Protein AF-A0A177ZLU1-F1 (afdb_monomer_lite)

Radius of gyration: 20.95 Å; chains: 1; bounding box: 44×33×70 Å

Structure (mmCIF, N/CA/C/O backbone):
data_AF-A0A177ZLU1-F1
#
_entry.id   AF-A0A177ZLU1-F1
#
loop_
_atom_site.group_PDB
_atom_site.id
_atom_site.type_symbol
_atom_site.label_atom_id
_atom_site.label_alt_id
_atom_site.label_comp_id
_atom_site.label_asym_id
_atom_site.label_entity_id
_atom_site.label_seq_id
_atom_site.pdbx_PDB_ins_code
_atom_site.Cartn_x
_atom_site.Cartn_y
_atom_site.Cartn_z
_atom_site.occupancy
_atom_site.B_iso_or_equiv
_atom_site.auth_seq_id
_atom_site.auth_comp_id
_atom_site.auth_asym_id
_atom_site.auth_atom_id
_atom_site.pdbx_PDB_model_num
ATOM 1 N N . MET A 1 1 ? -25.904 -7.904 34.989 1.00 59.97 1 MET A N 1
ATOM 2 C CA . MET A 1 1 ? -24.438 -7.726 35.158 1.00 59.97 1 MET A CA 1
ATOM 3 C C . MET A 1 1 ? -23.619 -8.412 34.047 1.00 59.97 1 MET A C 1
ATOM 5 O O . MET A 1 1 ? -22.733 -7.772 33.493 1.00 59.97 1 MET A O 1
ATOM 9 N N . LEU A 1 2 ? -23.971 -9.639 33.632 1.00 66.50 2 LEU A N 1
ATOM 10 C CA . LEU A 1 2 ? -23.326 -10.417 32.548 1.00 66.50 2 LEU A CA 1
ATOM 11 C C . LEU A 1 2 ? -23.219 -9.720 31.174 1.00 66.50 2 LEU A C 1
ATOM 13 O O . LEU A 1 2 ? -22.222 -9.856 30.473 1.00 66.50 2 LEU A O 1
ATOM 17 N N . TRP A 1 3 ? -24.212 -8.923 30.781 1.00 51.94 3 TRP A N 1
ATOM 18 C CA . TRP A 1 3 ? -24.194 -8.252 29.473 1.00 51.94 3 TRP A CA 1
ATOM 19 C C . TRP A 1 3 ? -23.093 -7.184 29.347 1.00 51.94 3 TRP A C 1
ATOM 21 O O . TRP A 1 3 ? -22.493 -7.019 28.286 1.00 51.94 3 TRP A O 1
ATOM 31 N N . ARG A 1 4 ? -22.764 -6.488 30.445 1.00 61.03 4 ARG A N 1
ATOM 32 C CA . ARG A 1 4 ? -21.685 -5.486 30.465 1.00 61.03 4 ARG A CA 1
ATOM 33 C C . ARG A 1 4 ? -20.303 -6.134 30.356 1.00 61.03 4 ARG A C 1
ATOM 35 O O . ARG A 1 4 ? -19.451 -5.596 29.655 1.00 61.03 4 ARG A O 1
ATOM 42 N N . SER A 1 5 ? -20.078 -7.288 30.988 1.00 56.22 5 SER A N 1
ATOM 43 C CA . SER A 1 5 ? -18.778 -7.974 30.933 1.00 56.22 5 SER A CA 1
ATOM 44 C C . SER A 1 5 ? -18.471 -8.528 29.537 1.00 56.22 5 SER A C 1
ATOM 46 O O . SER A 1 5 ? -17.333 -8.417 29.079 1.00 56.22 5 SER A O 1
ATOM 48 N N . ILE A 1 6 ? -19.483 -9.014 28.809 1.00 62.66 6 ILE A N 1
ATOM 49 C CA . ILE A 1 6 ? -19.347 -9.454 27.409 1.00 62.66 6 ILE A CA 1
ATOM 50 C C . ILE A 1 6 ? -18.976 -8.274 26.499 1.00 62.66 6 ILE A C 1
ATOM 52 O O . ILE A 1 6 ? -18.049 -8.381 25.694 1.00 62.66 6 ILE A O 1
ATOM 56 N N . GLN A 1 7 ? -19.640 -7.123 26.659 1.00 59.31 7 GLN A N 1
ATOM 57 C CA . GLN A 1 7 ? -19.339 -5.911 25.885 1.00 59.31 7 GLN A CA 1
ATOM 58 C C . GLN A 1 7 ? -17.918 -5.396 26.162 1.00 59.31 7 GLN A C 1
ATOM 60 O O . GLN A 1 7 ? -17.199 -5.046 25.228 1.00 59.31 7 GLN A O 1
ATOM 65 N N . ILE A 1 8 ? -17.471 -5.411 27.423 1.00 60.16 8 ILE A N 1
ATOM 66 C CA . ILE A 1 8 ? -16.113 -4.994 27.810 1.00 60.16 8 ILE A CA 1
ATOM 67 C C . ILE A 1 8 ? -15.059 -5.955 27.247 1.00 60.16 8 ILE A C 1
ATOM 69 O O . ILE A 1 8 ? -14.050 -5.496 26.708 1.00 60.16 8 ILE A O 1
ATOM 73 N N . LYS A 1 9 ? -15.294 -7.273 27.309 1.00 56.66 9 LYS A N 1
ATOM 74 C CA . LYS A 1 9 ? -14.386 -8.285 26.744 1.00 56.66 9 LYS A CA 1
ATOM 75 C C . LYS A 1 9 ? -14.291 -8.166 25.219 1.00 56.66 9 LYS A C 1
ATOM 77 O O . LYS A 1 9 ? -13.187 -8.155 24.682 1.00 56.66 9 LYS A O 1
ATOM 82 N N . LYS A 1 10 ? -15.419 -7.962 24.525 1.00 57.72 10 LYS A N 1
ATOM 83 C CA . LYS A 1 10 ? -15.467 -7.715 23.071 1.00 57.72 10 LYS A CA 1
ATOM 84 C C . LYS A 1 10 ? -14.709 -6.442 22.677 1.00 57.72 10 LYS A C 1
ATOM 86 O O . LYS A 1 10 ? -13.943 -6.458 21.718 1.00 57.72 10 LYS A O 1
ATOM 91 N N . ARG A 1 11 ? -14.859 -5.357 23.447 1.00 60.03 11 ARG A N 1
ATOM 92 C CA . ARG A 1 11 ? -14.145 -4.087 23.221 1.00 60.03 11 ARG A CA 1
ATOM 93 C C . ARG A 1 11 ? -12.638 -4.213 23.464 1.00 60.03 11 ARG A C 1
ATOM 95 O O . ARG A 1 11 ? -11.855 -3.623 22.728 1.00 60.03 11 ARG A O 1
ATOM 102 N N . ARG A 1 12 ? -12.235 -4.995 24.474 1.00 59.72 12 ARG A N 1
ATOM 103 C CA . ARG A 1 12 ? -10.828 -5.269 24.813 1.00 59.72 12 ARG A CA 1
ATOM 104 C C . ARG A 1 12 ? -10.141 -6.116 23.735 1.00 59.72 12 ARG A C 1
ATOM 106 O O . ARG A 1 12 ? -9.062 -5.747 23.291 1.00 59.72 12 ARG A O 1
ATOM 113 N N . ASN A 1 13 ? -10.801 -7.171 23.253 1.00 62.78 13 ASN A N 1
ATOM 114 C CA . ASN A 1 13 ? -10.285 -8.005 22.160 1.00 62.78 13 ASN A CA 1
ATOM 115 C C . ASN A 1 13 ? -10.193 -7.237 20.836 1.00 62.78 13 ASN A C 1
ATOM 117 O O . ASN A 1 13 ? -9.209 -7.388 20.119 1.00 62.78 13 ASN A O 1
ATOM 121 N N . GLY A 1 14 ? -11.174 -6.373 20.544 1.00 68.19 14 GLY A N 1
ATOM 122 C CA . GLY A 1 14 ? -11.092 -5.453 19.410 1.00 68.19 14 GLY A CA 1
ATOM 123 C C . GLY A 1 14 ? -9.825 -4.606 19.491 1.00 68.19 14 GLY A C 1
ATOM 124 O O . GLY A 1 14 ? -9.020 -4.61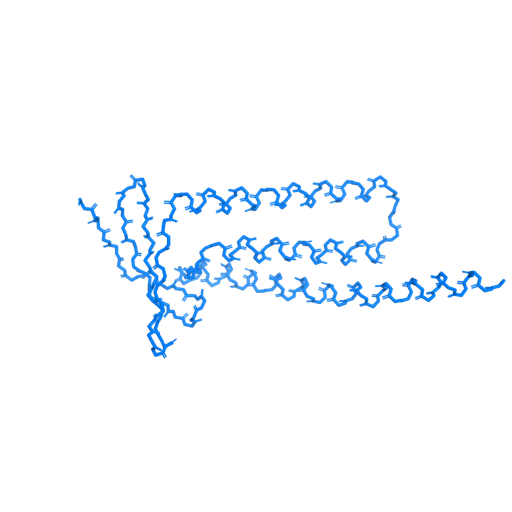6 18.571 1.00 68.19 14 GLY A O 1
ATOM 125 N N . LYS A 1 15 ? -9.574 -3.964 20.637 1.00 75.06 15 LYS A N 1
ATOM 126 C CA . LYS A 1 15 ? -8.410 -3.085 20.835 1.00 75.06 15 LYS A CA 1
ATOM 127 C C . LYS A 1 15 ? -7.066 -3.757 20.505 1.00 75.06 15 LYS A C 1
ATOM 129 O O . LYS A 1 15 ? -6.211 -3.114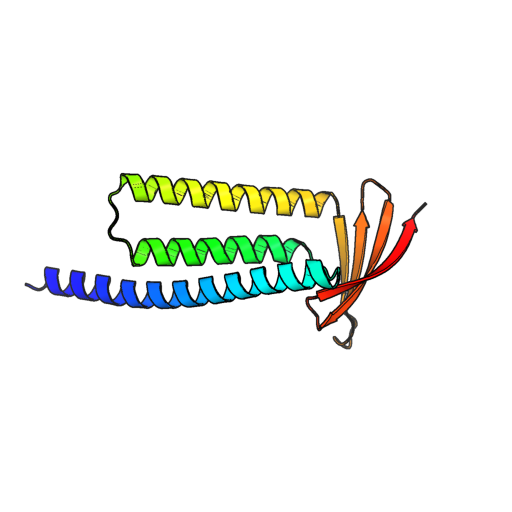 19.904 1.00 75.06 15 LYS A O 1
ATOM 134 N N . ASN A 1 16 ? -6.902 -5.041 20.832 1.00 81.81 16 ASN A N 1
ATOM 135 C CA . ASN A 1 16 ? -5.694 -5.807 20.498 1.00 81.81 16 ASN A CA 1
ATOM 136 C C . ASN A 1 16 ? -5.557 -6.045 18.983 1.00 81.81 16 ASN A C 1
ATOM 138 O O . ASN A 1 16 ? -4.476 -5.863 18.430 1.00 81.81 16 ASN A O 1
ATOM 142 N N . ILE A 1 17 ? -6.652 -6.390 18.297 1.00 83.19 17 ILE A N 1
ATOM 143 C CA . ILE A 1 17 ? -6.687 -6.549 16.829 1.00 83.19 17 ILE A CA 1
ATOM 144 C C . ILE A 1 17 ? -6.392 -5.217 16.122 1.00 83.19 17 ILE A C 1
ATOM 146 O O . ILE A 1 17 ? -5.686 -5.191 15.112 1.00 83.19 17 ILE A O 1
ATOM 150 N N . GLY A 1 18 ? -6.888 -4.109 16.677 1.00 85.56 18 GLY A N 1
ATOM 151 C CA . GLY A 1 18 ? -6.587 -2.761 16.200 1.00 85.56 18 GLY A CA 1
ATOM 152 C C . GLY A 1 18 ? -5.095 -2.440 16.270 1.00 85.56 18 GLY A C 1
ATOM 153 O O . GLY A 1 18 ? -4.540 -1.952 15.291 1.00 85.56 18 GLY A O 1
ATOM 154 N N . TRP A 1 19 ? -4.432 -2.759 17.389 1.00 88.69 19 TRP A N 1
ATOM 155 C CA . TRP A 1 19 ? -2.980 -2.585 17.540 1.00 88.69 19 TRP A CA 1
ATOM 156 C C . TRP A 1 19 ? -2.185 -3.403 16.521 1.00 88.69 19 TRP A C 1
ATOM 158 O O . TRP A 1 19 ? -1.291 -2.861 15.879 1.00 88.69 19 TRP A O 1
ATOM 168 N N . ILE A 1 20 ? -2.529 -4.680 16.332 1.00 89.75 20 ILE A N 1
ATOM 169 C CA . ILE A 1 20 ? -1.858 -5.546 15.348 1.00 89.75 20 ILE A CA 1
ATOM 170 C C . ILE A 1 20 ? -2.014 -4.971 13.934 1.00 89.75 20 ILE A C 1
ATOM 172 O O . ILE A 1 20 ? -1.032 -4.850 13.204 1.00 89.75 20 ILE A O 1
ATOM 176 N N . SER A 1 21 ? -3.233 -4.559 13.568 1.00 87.94 21 SER A N 1
ATOM 177 C CA . SER A 1 21 ? -3.507 -3.949 12.258 1.00 87.94 21 SER A CA 1
ATOM 178 C C . SER A 1 21 ? -2.734 -2.642 12.064 1.00 87.94 21 SER A C 1
ATOM 180 O O . SER A 1 21 ? -2.262 -2.367 10.966 1.00 87.94 21 SER A O 1
ATOM 182 N N . LEU A 1 22 ? -2.561 -1.853 13.130 1.00 90.81 22 LEU A N 1
ATOM 183 C CA . LEU A 1 22 ? -1.803 -0.605 13.099 1.00 90.81 22 LEU A CA 1
ATOM 184 C C . LEU A 1 22 ? -0.308 -0.854 12.859 1.00 90.81 22 LEU A C 1
ATOM 186 O O . LEU A 1 22 ? 0.279 -0.204 11.999 1.00 90.81 22 LEU A O 1
ATOM 190 N N . PHE A 1 23 ? 0.295 -1.815 13.563 1.00 92.50 23 PHE A N 1
ATOM 191 C CA . PHE A 1 23 ? 1.694 -2.188 13.332 1.00 92.50 23 PHE A CA 1
ATOM 192 C C . PHE A 1 23 ? 1.920 -2.712 11.911 1.00 92.50 23 PHE A C 1
ATOM 194 O O . PHE A 1 23 ? 2.901 -2.328 11.276 1.00 92.50 23 PHE A O 1
ATOM 201 N N . LEU A 1 24 ? 0.995 -3.521 11.381 1.00 91.31 24 LEU A N 1
ATOM 202 C CA . LEU A 1 24 ? 1.056 -3.965 9.986 1.00 91.31 24 LEU A CA 1
ATOM 203 C C . LEU A 1 24 ? 0.979 -2.785 9.009 1.00 91.31 24 LEU A C 1
ATOM 205 O O . LEU A 1 24 ? 1.790 -2.703 8.089 1.00 91.31 24 LEU A O 1
ATOM 209 N N . ALA A 1 25 ? 0.036 -1.862 9.215 1.00 91.81 25 ALA A N 1
ATOM 210 C CA . ALA A 1 25 ? -0.117 -0.681 8.370 1.00 91.81 25 ALA A CA 1
ATOM 211 C C . ALA A 1 25 ? 1.147 0.189 8.371 1.00 91.81 25 ALA A C 1
ATOM 213 O O . ALA A 1 25 ? 1.600 0.604 7.310 1.00 91.81 25 ALA A O 1
ATOM 214 N N . ILE A 1 26 ? 1.754 0.417 9.541 1.00 92.00 26 ILE A N 1
ATOM 215 C CA . ILE A 1 26 ? 3.021 1.152 9.655 1.00 92.00 26 ILE A CA 1
ATOM 216 C C . ILE A 1 26 ? 4.134 0.421 8.896 1.00 92.00 26 ILE A C 1
ATOM 218 O O . ILE A 1 26 ? 4.869 1.059 8.151 1.00 92.00 26 ILE A O 1
ATOM 222 N N . GLY A 1 27 ? 4.232 -0.905 9.025 1.00 92.25 27 GLY A N 1
ATOM 223 C CA . GLY A 1 27 ? 5.220 -1.704 8.296 1.00 92.25 27 GLY A CA 1
ATOM 224 C C . GLY A 1 27 ? 5.098 -1.554 6.777 1.00 92.25 27 GLY A C 1
ATOM 225 O O . GLY A 1 27 ? 6.086 -1.253 6.107 1.00 92.25 27 GLY A O 1
ATOM 226 N N . PHE A 1 28 ? 3.884 -1.689 6.234 1.00 89.81 28 PHE A N 1
ATOM 227 C CA . PHE A 1 28 ? 3.636 -1.488 4.803 1.00 89.81 28 PHE A CA 1
ATOM 228 C C . PHE A 1 28 ? 3.874 -0.042 4.361 1.00 89.81 28 PHE A C 1
ATOM 230 O O . PHE A 1 28 ? 4.442 0.182 3.295 1.00 89.81 28 PHE A O 1
ATOM 237 N N . PHE A 1 29 ? 3.505 0.938 5.186 1.00 90.50 29 PHE A N 1
ATOM 238 C CA . PHE A 1 29 ? 3.750 2.349 4.900 1.00 90.50 29 PHE A CA 1
ATOM 239 C C . PHE A 1 29 ? 5.248 2.670 4.848 1.00 90.50 29 PHE A C 1
ATOM 241 O O . PHE A 1 29 ? 5.708 3.340 3.926 1.00 90.50 29 PHE A O 1
ATOM 248 N N . CYS A 1 30 ? 6.032 2.152 5.798 1.00 91.44 30 CYS A N 1
ATOM 249 C CA . CYS A 1 30 ? 7.486 2.289 5.799 1.00 91.44 30 CYS A CA 1
ATOM 250 C C . CYS A 1 30 ? 8.121 1.615 4.580 1.00 91.44 30 CYS A C 1
ATOM 252 O O . CYS A 1 30 ? 9.028 2.189 3.982 1.00 91.44 30 CYS A O 1
ATOM 254 N N . LEU A 1 31 ? 7.629 0.436 4.183 1.00 87.06 31 LEU A N 1
ATOM 255 C CA . LEU A 1 31 ? 8.075 -0.248 2.969 1.00 87.06 31 LEU A CA 1
ATOM 256 C C . LEU A 1 31 ? 7.810 0.626 1.735 1.00 87.06 31 LEU A C 1
ATOM 258 O O . LEU A 1 31 ? 8.724 0.860 0.947 1.00 87.06 31 LEU A O 1
ATOM 262 N N . GLN A 1 32 ? 6.603 1.182 1.616 1.00 87.50 32 GLN A N 1
ATOM 263 C CA . GLN A 1 32 ? 6.224 2.049 0.501 1.00 87.50 32 GLN A CA 1
ATOM 264 C C . GLN A 1 32 ? 7.053 3.339 0.454 1.00 87.50 32 GLN A C 1
ATOM 266 O O . GLN A 1 32 ? 7.526 3.743 -0.607 1.00 87.50 32 GLN A O 1
ATOM 271 N N . MET A 1 33 ? 7.275 3.978 1.604 1.00 86.44 33 MET A N 1
ATOM 272 C CA . MET A 1 33 ? 8.089 5.190 1.686 1.00 86.44 33 MET A CA 1
ATOM 273 C C . MET A 1 33 ? 9.557 4.901 1.353 1.00 86.44 33 MET A C 1
ATOM 275 O O . MET A 1 33 ? 10.188 5.653 0.611 1.00 86.44 33 MET A O 1
ATOM 279 N N . GLY A 1 34 ? 10.095 3.787 1.858 1.00 85.19 34 GLY A N 1
ATOM 280 C CA . GLY A 1 34 ? 11.437 3.320 1.522 1.00 85.19 34 GLY A CA 1
ATOM 281 C C . GLY A 1 34 ? 11.588 3.055 0.027 1.00 85.19 34 GLY A C 1
ATOM 282 O O . GLY A 1 34 ? 12.569 3.490 -0.574 1.00 85.19 34 GLY A O 1
ATOM 283 N N . PHE A 1 35 ? 10.588 2.427 -0.593 1.00 82.00 35 PHE A N 1
ATOM 284 C CA . PHE A 1 35 ? 10.562 2.210 -2.034 1.00 82.00 35 PHE A CA 1
ATOM 285 C C . PHE A 1 35 ? 10.601 3.528 -2.816 1.00 82.00 35 PHE A C 1
ATOM 287 O O . PHE A 1 35 ? 11.455 3.679 -3.683 1.00 82.00 35 PHE A O 1
ATOM 294 N N . LEU A 1 36 ? 9.758 4.508 -2.475 1.00 83.25 36 LEU A N 1
ATOM 295 C CA . LEU A 1 36 ? 9.742 5.811 -3.155 1.00 83.25 36 LEU A CA 1
ATOM 296 C C . LEU A 1 36 ? 11.092 6.540 -3.063 1.00 83.25 36 LEU A C 1
ATOM 298 O O . LEU A 1 36 ? 11.546 7.143 -4.036 1.00 83.25 36 LEU A O 1
ATOM 302 N N . LEU A 1 37 ? 11.764 6.458 -1.912 1.00 83.75 37 LEU A N 1
ATOM 303 C CA . LEU A 1 37 ? 13.097 7.038 -1.730 1.00 83.75 37 LEU A CA 1
ATOM 304 C C . LEU A 1 37 ? 14.152 6.339 -2.595 1.00 83.75 37 LEU A C 1
ATOM 306 O O . LEU A 1 37 ? 14.985 7.010 -3.209 1.00 83.75 37 LEU A O 1
ATOM 310 N N . VAL A 1 38 ? 14.118 5.006 -2.657 1.00 80.06 38 VAL A N 1
ATOM 311 C CA . VAL A 1 38 ? 15.048 4.212 -3.473 1.00 80.06 38 VAL A CA 1
ATOM 312 C C . VAL A 1 38 ? 14.794 4.439 -4.962 1.00 80.06 38 VAL A C 1
ATOM 314 O O . VAL A 1 38 ? 15.748 4.667 -5.704 1.00 80.06 38 VAL A O 1
ATOM 317 N N . GLN A 1 39 ? 13.532 4.460 -5.390 1.00 76.25 39 GLN A N 1
ATOM 318 C CA . GLN A 1 39 ? 13.135 4.756 -6.765 1.00 76.25 39 GLN A CA 1
ATOM 319 C C . GLN A 1 39 ? 13.652 6.130 -7.202 1.00 76.25 39 GLN A C 1
ATOM 321 O O . GLN A 1 39 ? 14.300 6.241 -8.239 1.00 76.25 39 GLN A O 1
ATOM 326 N N . ASN A 1 40 ? 13.451 7.164 -6.381 1.00 77.56 40 ASN A N 1
ATOM 327 C CA . ASN A 1 40 ? 13.909 8.516 -6.698 1.00 77.56 40 ASN A CA 1
ATOM 328 C C . ASN A 1 40 ? 15.444 8.635 -6.756 1.00 77.56 40 ASN A C 1
ATOM 330 O O . ASN A 1 40 ? 15.984 9.413 -7.537 1.00 77.56 40 ASN A O 1
ATOM 334 N N . ARG A 1 41 ? 16.171 7.880 -5.922 1.00 72.94 41 ARG A N 1
ATOM 335 C CA . ARG A 1 41 ? 17.641 7.952 -5.844 1.00 72.94 41 ARG A CA 1
ATOM 336 C C . ARG A 1 41 ? 18.358 7.097 -6.885 1.00 72.94 41 ARG A C 1
ATOM 338 O O . ARG A 1 41 ? 19.416 7.503 -7.353 1.00 72.94 41 ARG A O 1
ATOM 345 N N . PHE A 1 42 ? 17.822 5.925 -7.207 1.00 68.75 42 PHE A N 1
ATOM 346 C CA . PHE A 1 42 ? 18.520 4.902 -7.990 1.00 68.75 42 PHE A CA 1
ATOM 347 C C . PHE A 1 42 ? 17.796 4.513 -9.284 1.00 68.75 42 PHE A C 1
ATOM 349 O O . PHE A 1 42 ? 18.278 3.627 -9.986 1.00 68.75 42 PHE A O 1
ATOM 356 N N . GLN A 1 43 ? 16.653 5.142 -9.595 1.00 64.31 43 GLN A N 1
ATOM 357 C CA . GLN A 1 43 ? 15.773 4.765 -10.715 1.00 64.31 43 GLN A CA 1
ATOM 358 C C . GLN A 1 43 ? 15.453 3.262 -10.732 1.00 64.31 43 GLN A C 1
ATOM 360 O O . GLN A 1 43 ? 15.368 2.614 -11.773 1.00 64.31 43 GLN A O 1
ATOM 365 N N . VAL A 1 44 ? 15.331 2.692 -9.533 1.00 64.94 44 VAL A N 1
ATOM 366 C CA . VAL A 1 44 ? 14.979 1.291 -9.329 1.00 64.94 44 VAL A CA 1
ATOM 367 C C . VAL A 1 44 ? 13.463 1.198 -9.329 1.00 64.94 44 VAL A C 1
ATOM 369 O O . VAL A 1 44 ? 12.795 1.920 -8.590 1.00 64.94 44 VAL A O 1
ATOM 372 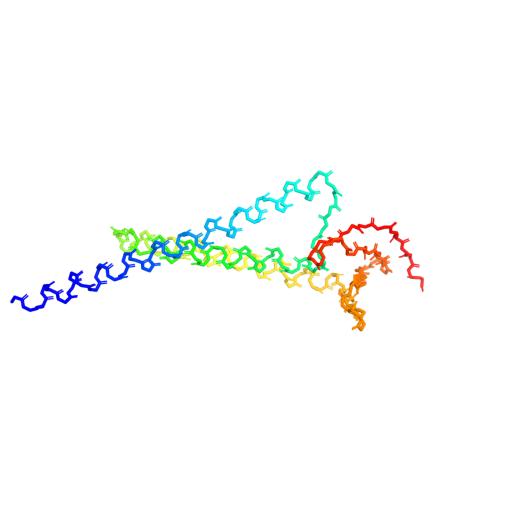N N . GLU A 1 45 ? 12.924 0.283 -10.116 1.00 67.88 45 GLU A N 1
ATOM 373 C CA . GLU A 1 45 ? 11.493 -0.005 -10.150 1.00 67.88 45 GLU A CA 1
ATOM 374 C C . GLU A 1 45 ? 11.208 -1.361 -9.508 1.00 67.88 45 GLU A C 1
ATOM 376 O O . GLU A 1 45 ? 12.111 -2.182 -9.307 1.00 67.88 45 GLU A O 1
ATOM 381 N N . TYR A 1 46 ? 9.942 -1.621 -9.182 1.00 67.12 46 TYR A N 1
ATOM 382 C CA . TYR A 1 46 ? 9.548 -2.982 -8.849 1.00 67.12 46 TYR A CA 1
ATOM 383 C C . TYR A 1 46 ? 9.741 -3.885 -10.073 1.00 67.12 46 TYR A C 1
ATOM 385 O O . TYR A 1 46 ? 9.521 -3.484 -11.220 1.00 67.12 46 TYR A O 1
ATOM 393 N N . VAL A 1 47 ? 10.122 -5.138 -9.815 1.00 62.50 47 VAL A N 1
ATOM 394 C CA . VAL A 1 47 ? 10.148 -6.194 -10.841 1.00 62.50 47 VAL A CA 1
ATOM 395 C C . VAL A 1 47 ? 8.775 -6.337 -11.503 1.00 62.50 47 VAL A C 1
ATOM 397 O O . VAL A 1 47 ? 8.709 -6.561 -12.712 1.00 62.50 47 VAL A O 1
ATOM 400 N N . ASP A 1 48 ? 7.708 -6.158 -10.720 1.00 66.94 48 ASP A N 1
ATOM 401 C CA . ASP A 1 48 ? 6.338 -5.995 -11.193 1.00 66.94 48 ASP A CA 1
ATOM 402 C C . ASP A 1 48 ? 5.724 -4.734 -10.570 1.00 66.94 48 ASP A C 1
ATOM 404 O O . ASP A 1 48 ? 5.454 -4.681 -9.370 1.00 66.94 48 ASP A O 1
ATOM 408 N N . ASP A 1 49 ? 5.485 -3.714 -11.390 1.00 71.94 49 ASP A N 1
ATOM 409 C CA . ASP A 1 49 ? 4.933 -2.419 -10.964 1.00 71.94 49 ASP A CA 1
ATOM 410 C C . ASP A 1 49 ? 3.555 -2.532 -10.304 1.00 71.94 49 ASP A C 1
ATOM 412 O O . ASP A 1 49 ? 3.130 -1.659 -9.547 1.00 71.94 49 ASP A O 1
ATOM 416 N N . ARG A 1 50 ? 2.857 -3.647 -10.534 1.00 77.44 50 ARG A N 1
ATOM 417 C CA . ARG A 1 50 ? 1.591 -3.975 -9.873 1.00 77.44 50 ARG A CA 1
ATOM 418 C C . ARG A 1 50 ? 1.729 -4.087 -8.359 1.00 77.44 50 ARG A C 1
ATOM 420 O O . ARG A 1 50 ? 0.777 -3.784 -7.637 1.00 77.44 50 ARG A O 1
ATOM 427 N N . LEU A 1 51 ? 2.907 -4.491 -7.878 1.00 78.50 51 LEU A N 1
ATOM 428 C CA . LEU A 1 51 ? 3.192 -4.627 -6.451 1.00 78.50 51 LEU A CA 1
ATOM 429 C C . LEU A 1 51 ? 3.048 -3.292 -5.722 1.00 78.50 51 LEU A C 1
ATOM 431 O O . LEU A 1 51 ? 2.526 -3.280 -4.610 1.00 78.50 51 LEU A O 1
ATOM 435 N N . PHE A 1 52 ? 3.411 -2.175 -6.361 1.00 84.31 52 PHE A N 1
ATOM 436 C CA . PHE A 1 52 ? 3.277 -0.845 -5.768 1.00 84.31 52 PHE A CA 1
ATOM 437 C C . PHE A 1 52 ? 1.824 -0.539 -5.386 1.00 84.31 52 PHE A C 1
ATOM 439 O O . PHE A 1 52 ? 1.544 -0.164 -4.247 1.00 84.31 52 PHE A O 1
ATOM 446 N N . TYR A 1 53 ? 0.889 -0.742 -6.318 1.00 85.81 53 TYR A N 1
ATOM 447 C CA . TYR A 1 53 ? -0.539 -0.495 -6.093 1.00 85.81 53 TYR A CA 1
ATOM 448 C C . TYR A 1 53 ? -1.146 -1.504 -5.118 1.00 85.81 53 TYR A C 1
ATOM 450 O O . TYR A 1 53 ? -1.950 -1.136 -4.260 1.00 85.81 53 TYR A O 1
ATOM 458 N N . PHE A 1 54 ? -0.738 -2.772 -5.214 1.00 85.81 54 PHE A N 1
ATOM 459 C CA . PHE A 1 54 ? -1.218 -3.828 -4.329 1.00 85.81 54 PHE A CA 1
ATOM 460 C C . PHE A 1 54 ? -0.827 -3.575 -2.867 1.00 85.81 54 PHE A C 1
ATOM 462 O O . PHE A 1 54 ? -1.689 -3.598 -1.987 1.00 85.81 54 PHE A O 1
ATOM 469 N N . ILE A 1 55 ? 0.448 -3.260 -2.608 1.00 87.31 55 ILE A N 1
ATOM 470 C CA . ILE A 1 55 ? 0.947 -2.921 -1.268 1.00 87.31 55 ILE A CA 1
ATOM 471 C C . ILE A 1 55 ? 0.200 -1.701 -0.717 1.00 87.31 55 ILE A C 1
ATOM 473 O O . ILE A 1 55 ? -0.198 -1.701 0.448 1.00 87.31 55 ILE A O 1
ATOM 477 N N . ASN A 1 56 ? -0.064 -0.695 -1.555 1.00 90.00 56 ASN A N 1
ATOM 478 C CA . ASN A 1 56 ? -0.776 0.515 -1.150 1.00 90.00 56 ASN A CA 1
ATOM 479 C C . ASN A 1 56 ? -2.231 0.230 -0.728 1.00 90.00 56 ASN A C 1
ATOM 481 O O . ASN A 1 56 ? -2.692 0.717 0.306 1.00 90.00 56 ASN A O 1
ATOM 485 N N . ILE A 1 57 ? -2.947 -0.615 -1.482 1.00 89.62 57 ILE A N 1
ATOM 486 C CA . ILE A 1 57 ? -4.308 -1.058 -1.133 1.00 89.62 57 ILE A CA 1
ATOM 487 C C . ILE A 1 57 ? -4.297 -1.806 0.204 1.00 89.62 57 ILE A C 1
ATOM 489 O O . ILE A 1 57 ? -5.083 -1.485 1.097 1.00 89.62 57 ILE A O 1
ATOM 493 N N . VAL A 1 58 ? -3.388 -2.771 0.367 1.00 90.44 58 VAL A N 1
ATOM 494 C CA . VAL A 1 58 ? -3.262 -3.558 1.603 1.00 90.44 5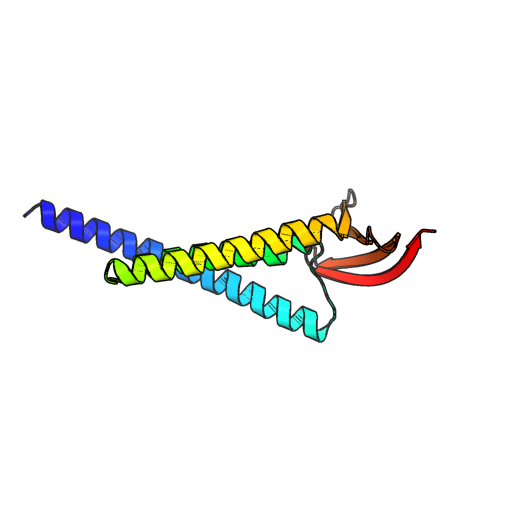8 VAL A CA 1
ATOM 495 C C . VAL A 1 58 ? -2.953 -2.651 2.799 1.00 90.44 58 VAL A C 1
ATOM 497 O O . VAL A 1 58 ? -3.595 -2.770 3.846 1.00 90.44 58 VAL A O 1
ATOM 500 N N . CYS A 1 59 ? -2.040 -1.691 2.631 1.00 91.88 59 CYS A N 1
ATOM 501 C CA . CYS A 1 59 ? -1.695 -0.701 3.647 1.00 91.88 59 CYS A CA 1
ATOM 502 C C . CYS A 1 59 ? -2.923 0.101 4.103 1.00 91.88 59 CYS A C 1
ATOM 504 O O . CYS A 1 59 ? -3.185 0.216 5.303 1.00 91.88 59 CYS A O 1
ATOM 506 N N . VAL A 1 60 ? -3.711 0.623 3.158 1.00 91.69 60 VAL A N 1
ATOM 507 C CA . VAL A 1 60 ? -4.903 1.423 3.473 1.00 91.69 60 VAL A CA 1
ATOM 508 C C . VAL A 1 60 ? -6.006 0.593 4.123 1.00 91.69 60 VAL A C 1
ATOM 510 O O . VAL A 1 60 ? -6.663 1.086 5.040 1.00 91.69 60 VAL A O 1
ATOM 513 N N . LEU A 1 61 ? -6.186 -0.671 3.733 1.00 90.81 61 LEU A N 1
ATOM 514 C CA . LEU A 1 61 ? -7.153 -1.562 4.381 1.00 90.81 61 LEU A CA 1
ATOM 515 C C . LEU A 1 61 ? -6.784 -1.842 5.844 1.00 90.81 61 LEU A C 1
ATOM 517 O O . LEU A 1 61 ? -7.648 -1.754 6.724 1.00 90.81 61 LEU A O 1
ATOM 521 N N . PHE A 1 62 ? -5.507 -2.119 6.130 1.00 91.62 62 PHE A N 1
ATOM 522 C CA . PHE A 1 62 ? -5.040 -2.306 7.507 1.00 91.62 62 PHE A CA 1
ATOM 523 C C . PHE A 1 62 ? -5.164 -1.027 8.335 1.00 91.62 62 PHE A C 1
ATOM 525 O O . PHE A 1 62 ? -5.631 -1.080 9.476 1.00 91.62 62 PHE A O 1
ATOM 532 N N . LEU A 1 63 ? -4.831 0.127 7.752 1.00 90.69 63 LEU A N 1
ATOM 533 C CA . LEU A 1 63 ? -4.980 1.420 8.412 1.00 90.69 63 LEU A CA 1
ATOM 534 C C . LEU A 1 63 ? -6.452 1.727 8.725 1.00 90.69 63 LEU A C 1
ATOM 536 O O . LEU A 1 63 ? -6.781 2.101 9.850 1.00 90.69 63 LEU A O 1
ATOM 540 N N . ALA A 1 64 ? -7.355 1.518 7.765 1.00 88.94 64 ALA A N 1
ATOM 541 C CA . ALA A 1 64 ? -8.788 1.730 7.945 1.00 88.94 64 ALA A CA 1
ATOM 542 C C . ALA A 1 64 ? -9.366 0.817 9.039 1.00 88.94 64 ALA A C 1
ATOM 544 O O . ALA A 1 64 ? -10.121 1.279 9.897 1.00 88.94 64 ALA A O 1
ATOM 545 N N . SER A 1 65 ? -8.970 -0.460 9.053 1.00 85.81 65 SER A N 1
ATOM 546 C CA . SER A 1 65 ? -9.348 -1.418 10.099 1.00 85.81 65 SER A CA 1
ATOM 547 C C . SER A 1 65 ? -8.857 -0.975 11.482 1.00 85.81 65 SER A C 1
ATOM 549 O O . SER A 1 65 ? -9.632 -0.949 12.445 1.00 85.81 65 SER A O 1
ATOM 551 N N . ALA A 1 66 ? -7.596 -0.537 11.581 1.00 87.69 66 ALA A N 1
ATOM 552 C CA . ALA A 1 66 ? -7.028 -0.018 12.820 1.00 87.69 66 ALA A CA 1
ATOM 553 C C . ALA A 1 66 ? -7.803 1.211 13.323 1.00 87.69 66 ALA A C 1
ATOM 555 O O . ALA A 1 66 ? -8.231 1.247 14.481 1.00 87.69 66 ALA A O 1
ATOM 556 N N . LEU A 1 67 ? -8.066 2.182 12.443 1.00 85.88 67 LEU A N 1
ATOM 557 C CA . LEU A 1 67 ? -8.822 3.392 12.769 1.00 85.88 67 LEU A CA 1
ATOM 558 C C . LEU A 1 67 ? -10.238 3.060 13.251 1.00 85.88 67 LEU A C 1
ATOM 560 O O . LEU A 1 67 ? -10.651 3.549 14.302 1.00 85.88 67 LEU A O 1
ATOM 564 N N . LEU A 1 68 ? -10.964 2.179 12.556 1.00 83.06 68 LEU A N 1
ATOM 565 C CA . LEU A 1 68 ? -12.300 1.736 12.974 1.00 83.06 68 LEU A CA 1
ATOM 566 C C . LEU A 1 68 ? -12.304 1.087 14.361 1.00 83.06 68 LEU A C 1
ATOM 568 O O . LEU A 1 68 ? -13.300 1.185 15.086 1.00 83.06 68 LEU A O 1
ATOM 572 N N . CYS A 1 69 ? -11.207 0.428 14.725 1.00 77.69 69 CYS A N 1
ATOM 573 C CA . CYS A 1 69 ? -11.086 -0.266 15.990 1.00 77.69 69 CYS A CA 1
ATOM 574 C C . CYS A 1 69 ? -10.747 0.659 17.170 1.00 77.69 69 CYS A C 1
ATOM 576 O O . CYS A 1 69 ? -11.233 0.441 18.284 1.00 77.69 69 CYS A O 1
ATOM 578 N N . PHE A 1 70 ? -9.921 1.683 16.947 1.00 73.81 70 PHE A N 1
ATOM 579 C CA . PHE A 1 70 ? -9.547 2.646 17.986 1.00 73.81 70 PHE A CA 1
ATOM 580 C C . PHE A 1 70 ? -10.569 3.756 18.167 1.00 73.81 70 PHE A C 1
ATOM 582 O O . PHE A 1 70 ? -10.770 4.246 19.280 1.00 73.81 70 PHE A O 1
ATOM 589 N N . ILE A 1 71 ? -11.217 4.160 17.083 1.00 73.19 71 ILE A N 1
ATOM 590 C CA . ILE A 1 71 ? -11.975 5.392 17.070 1.00 73.19 71 ILE A CA 1
ATOM 591 C C . ILE A 1 71 ? -13.463 5.134 17.361 1.00 73.19 71 ILE A C 1
ATOM 593 O O . ILE A 1 71 ? -14.224 4.570 16.568 1.00 73.19 71 ILE A O 1
ATOM 597 N N . THR A 1 72 ? -13.931 5.656 18.497 1.00 69.31 72 THR A N 1
ATOM 598 C CA . THR A 1 72 ? -15.358 5.810 18.824 1.00 69.31 72 THR A CA 1
ATOM 599 C C . THR A 1 72 ? -15.954 7.040 18.141 1.00 69.31 72 THR A C 1
ATOM 601 O O . THR A 1 72 ? -16.398 7.978 18.793 1.00 69.31 72 THR A O 1
ATOM 604 N N . ILE A 1 73 ? -15.943 7.052 16.811 1.00 68.44 73 ILE A N 1
ATOM 605 C CA . ILE A 1 73 ? -16.524 8.132 16.008 1.00 68.44 73 ILE A CA 1
ATOM 606 C C . ILE A 1 73 ? -18.039 7.929 15.799 1.00 68.44 73 ILE A C 1
ATOM 608 O O . ILE A 1 73 ? -18.536 6.797 15.739 1.00 68.44 73 ILE A O 1
ATOM 612 N N . SER A 1 74 ? -18.773 9.037 15.642 1.00 78.00 74 SER A N 1
ATOM 613 C CA . SER A 1 74 ? -20.190 9.043 15.262 1.00 78.00 74 SER A CA 1
ATOM 614 C C . SER A 1 74 ? -20.419 8.456 13.860 1.00 78.00 74 SER A C 1
ATOM 616 O O . SER A 1 74 ? -19.563 8.533 12.980 1.00 78.00 74 SER A O 1
ATOM 618 N N . LYS A 1 75 ? -21.600 7.867 13.620 1.00 80.75 75 LYS A N 1
ATOM 619 C CA . LYS A 1 75 ? -21.905 7.160 12.358 1.00 80.75 75 LYS A CA 1
ATOM 620 C C . LYS A 1 75 ? -21.569 7.981 11.100 1.00 80.75 75 LYS A C 1
ATOM 622 O O . LYS A 1 75 ? -21.059 7.404 10.149 1.00 80.75 75 LYS A O 1
ATOM 627 N N . LYS A 1 76 ? -21.793 9.302 11.107 1.00 83.12 76 LYS A N 1
ATOM 628 C CA . LYS A 1 76 ? -21.556 10.192 9.951 1.00 83.12 76 LYS A CA 1
ATOM 629 C C . LYS A 1 76 ? -20.095 10.191 9.485 1.00 83.12 76 LYS A C 1
ATOM 631 O O . LYS A 1 76 ? -19.815 10.013 8.308 1.00 83.12 76 LYS A O 1
ATOM 636 N N . TRP A 1 77 ? -19.164 10.322 10.418 1.00 82.00 77 TRP A N 1
ATOM 637 C CA . TRP A 1 77 ? -17.729 10.348 10.126 1.00 82.00 77 TRP A CA 1
ATOM 638 C C . TRP A 1 77 ? -17.176 8.956 9.786 1.00 82.00 77 TRP 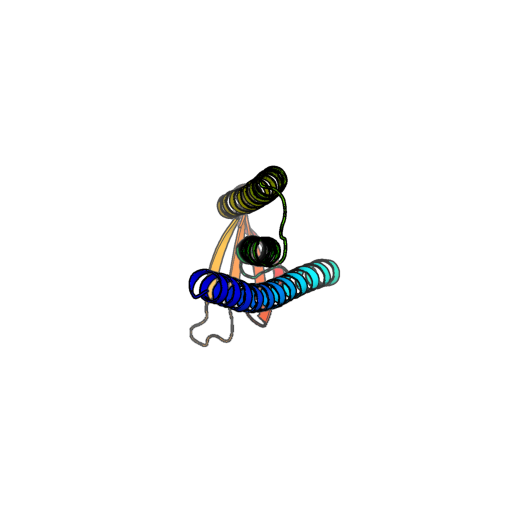A C 1
ATOM 640 O O . TRP A 1 77 ? -16.222 8.860 9.022 1.00 82.00 77 TRP A O 1
ATOM 650 N N . LYS A 1 78 ? -17.792 7.870 10.287 1.00 84.25 78 LYS A N 1
ATOM 651 C CA . LYS A 1 78 ? -17.460 6.509 9.821 1.00 84.25 78 LYS A CA 1
ATOM 652 C C . LYS A 1 78 ? -17.791 6.333 8.344 1.00 84.25 78 LYS A C 1
ATOM 654 O O . LYS A 1 78 ? -16.974 5.791 7.612 1.00 84.25 78 LYS A O 1
ATOM 659 N N . TRP A 1 79 ? -18.963 6.809 7.920 1.00 84.50 79 TRP A N 1
ATOM 660 C CA . TRP A 1 79 ? -19.354 6.797 6.511 1.00 84.50 79 TRP A CA 1
ATOM 661 C C . TRP A 1 79 ? -18.414 7.646 5.661 1.00 84.50 79 TRP A C 1
ATOM 663 O O . TRP A 1 79 ? -17.928 7.162 4.647 1.00 84.50 79 TRP A O 1
ATOM 673 N N . LEU A 1 80 ? -18.081 8.857 6.113 1.00 87.69 80 LEU A N 1
ATOM 674 C CA . LEU A 1 80 ? -17.149 9.730 5.400 1.00 87.69 80 LEU A CA 1
ATOM 675 C C . LEU A 1 80 ? -15.761 9.083 5.235 1.00 87.69 80 LEU A C 1
ATOM 677 O O . LEU A 1 80 ? -15.225 9.056 4.131 1.00 87.69 80 LEU A O 1
ATOM 681 N N . GLY A 1 81 ? -15.216 8.487 6.301 1.00 87.19 81 GLY A N 1
ATOM 682 C CA . GLY A 1 81 ? -13.951 7.750 6.238 1.00 87.19 81 GLY A CA 1
ATOM 683 C C . GLY A 1 81 ? -14.014 6.523 5.323 1.00 87.19 81 GLY A C 1
ATOM 684 O O . GLY A 1 81 ? -13.093 6.296 4.544 1.00 87.19 81 GLY A O 1
ATOM 685 N N . ALA A 1 82 ? -15.112 5.763 5.364 1.00 87.62 82 ALA A N 1
ATOM 686 C CA . ALA A 1 82 ? -15.310 4.616 4.481 1.00 87.62 82 ALA A CA 1
ATOM 687 C C . ALA A 1 82 ? -15.356 5.036 3.003 1.00 87.62 82 ALA A C 1
ATOM 689 O O . ALA A 1 82 ? -14.699 4.406 2.180 1.00 87.62 82 ALA A O 1
ATOM 690 N N . THR A 1 83 ? -16.055 6.126 2.670 1.00 90.62 83 THR A N 1
ATOM 691 C CA . THR A 1 83 ? -16.100 6.667 1.304 1.00 90.62 83 THR A CA 1
ATOM 692 C C . THR A 1 83 ? -14.709 7.052 0.804 1.00 90.62 83 THR A C 1
ATOM 694 O O . THR A 1 83 ? -14.347 6.693 -0.313 1.00 90.62 83 THR A O 1
ATOM 697 N N . ILE A 1 84 ? -13.899 7.719 1.634 1.00 91.56 84 ILE A N 1
ATOM 698 C CA . ILE A 1 84 ? -12.521 8.094 1.274 1.00 91.56 84 ILE A CA 1
ATOM 699 C C . ILE A 1 84 ? -11.675 6.849 0.979 1.00 91.56 84 ILE A C 1
ATOM 701 O O . ILE A 1 84 ? -10.982 6.802 -0.035 1.00 91.56 84 ILE A O 1
ATOM 705 N N . VAL A 1 85 ? -11.762 5.822 1.830 1.00 91.81 85 VAL A N 1
ATOM 706 C CA . VAL A 1 85 ? -11.041 4.556 1.632 1.00 91.81 85 VAL A CA 1
ATOM 707 C C . VAL A 1 85 ? -11.481 3.867 0.340 1.00 91.81 85 VAL A C 1
ATOM 709 O O . VAL A 1 85 ? -10.632 3.413 -0.421 1.00 91.81 85 VAL A O 1
ATOM 712 N N . ILE A 1 86 ? -12.785 3.827 0.058 1.00 91.94 86 ILE A N 1
ATOM 713 C CA . ILE A 1 86 ? -13.324 3.223 -1.168 1.00 91.94 86 ILE A CA 1
ATOM 714 C C . ILE A 1 86 ? -12.787 3.940 -2.409 1.00 91.94 86 ILE A C 1
ATOM 716 O O . ILE A 1 86 ? -12.299 3.277 -3.321 1.00 91.94 86 ILE A O 1
ATOM 720 N N . ILE A 1 87 ? -12.823 5.275 -2.429 1.00 94.00 87 ILE A N 1
ATOM 721 C CA . ILE A 1 87 ? -12.286 6.070 -3.542 1.00 94.00 87 ILE A CA 1
ATOM 722 C C . ILE A 1 87 ? -10.790 5.793 -3.715 1.00 94.00 87 ILE A C 1
ATOM 724 O O . ILE A 1 87 ? -10.337 5.537 -4.829 1.00 94.00 87 ILE A O 1
ATOM 728 N N . PHE A 1 88 ? -10.023 5.781 -2.622 1.00 91.75 88 PHE A N 1
ATOM 729 C CA . PHE A 1 88 ? -8.589 5.507 -2.673 1.00 91.75 88 PHE A CA 1
ATOM 730 C C . PHE A 1 88 ? -8.284 4.119 -3.256 1.00 91.75 88 PHE A C 1
ATOM 732 O O . PHE A 1 88 ? -7.403 3.978 -4.107 1.00 91.75 88 PHE A O 1
ATOM 739 N N . VAL A 1 89 ? -9.031 3.092 -2.839 1.00 92.31 89 VAL A N 1
ATOM 740 C CA . VAL A 1 89 ? -8.897 1.735 -3.382 1.00 92.31 89 VAL A CA 1
ATOM 741 C C . VAL A 1 89 ? -9.275 1.704 -4.863 1.00 92.31 89 VAL A C 1
ATOM 743 O O . VAL A 1 89 ? -8.515 1.153 -5.654 1.00 92.31 89 VAL A O 1
ATOM 746 N N . MET A 1 90 ? -10.384 2.336 -5.263 1.00 91.56 90 MET A N 1
ATOM 747 C CA . MET A 1 90 ? -10.801 2.405 -6.671 1.00 91.56 90 MET A CA 1
ATOM 748 C C . MET A 1 90 ? -9.731 3.043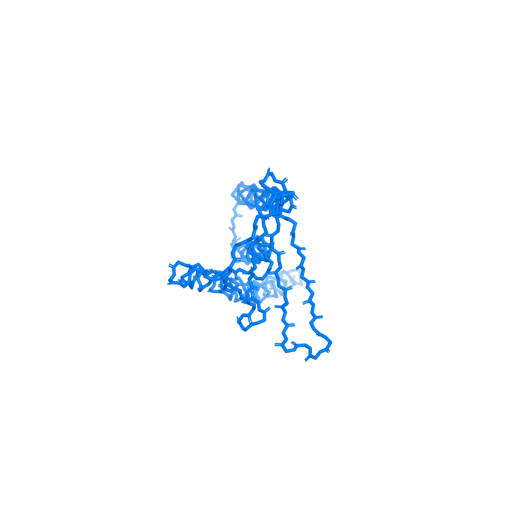 -7.560 1.00 91.56 90 MET A C 1
ATOM 750 O O . MET A 1 90 ? -9.427 2.500 -8.617 1.00 91.56 90 MET A O 1
ATOM 754 N N . VAL A 1 91 ? -9.121 4.147 -7.122 1.00 91.19 91 VAL A N 1
ATOM 755 C CA . VAL A 1 91 ? -8.041 4.811 -7.868 1.00 91.19 91 VAL A CA 1
ATOM 756 C C . VAL A 1 91 ? -6.831 3.889 -8.029 1.00 91.19 91 VAL A C 1
ATOM 758 O O . VAL A 1 91 ? -6.315 3.756 -9.136 1.00 91.19 91 VAL A O 1
ATOM 761 N N . ASN A 1 92 ? -6.399 3.201 -6.967 1.00 89.62 92 ASN A N 1
ATOM 762 C CA . ASN A 1 92 ? -5.263 2.277 -7.058 1.00 89.62 92 ASN A CA 1
ATOM 763 C C . ASN A 1 92 ? -5.572 1.063 -7.948 1.00 89.62 92 ASN A C 1
ATOM 765 O O . ASN A 1 92 ? -4.709 0.637 -8.708 1.00 89.62 92 ASN A O 1
ATOM 769 N N . VAL A 1 93 ? -6.796 0.527 -7.896 1.00 87.94 93 VAL A N 1
ATOM 770 C CA . VAL A 1 93 ? -7.233 -0.564 -8.783 1.00 87.94 93 VAL A CA 1
ATOM 771 C C . VAL A 1 93 ? -7.284 -0.100 -10.239 1.00 87.94 93 VAL A C 1
ATOM 773 O O . VAL A 1 93 ? -6.823 -0.815 -11.124 1.00 87.94 93 VAL A O 1
ATOM 776 N N . PHE A 1 94 ? -7.805 1.096 -10.503 1.00 87.69 94 PHE A N 1
ATOM 777 C CA . PHE A 1 94 ? -7.842 1.657 -11.851 1.00 87.69 94 PHE A CA 1
ATOM 778 C C . PHE A 1 94 ? -6.432 1.835 -12.426 1.00 87.69 94 PHE A C 1
ATOM 780 O O . PHE A 1 94 ? -6.161 1.377 -13.535 1.00 87.69 94 PHE A O 1
ATOM 787 N N . LEU A 1 95 ? -5.517 2.430 -11.654 1.00 84.19 95 LEU A N 1
ATOM 788 C CA . LEU A 1 95 ? -4.120 2.593 -12.062 1.00 84.19 95 LEU A CA 1
ATOM 789 C C . LEU A 1 95 ? -3.426 1.245 -12.282 1.00 84.19 95 LEU A C 1
ATOM 791 O O . LEU A 1 95 ? -2.713 1.084 -13.267 1.00 84.19 95 LEU A O 1
ATOM 795 N N . LEU A 1 96 ? -3.696 0.254 -11.430 1.00 83.81 96 LEU A N 1
ATOM 796 C CA . LEU A 1 96 ? -3.197 -1.110 -11.590 1.00 83.81 96 LEU A CA 1
ATOM 797 C C . LEU A 1 96 ? -3.637 -1.735 -12.926 1.00 83.81 96 LEU A C 1
ATOM 799 O O . LEU A 1 96 ? -2.826 -2.356 -13.615 1.00 83.81 96 LEU A O 1
ATOM 803 N N . VAL A 1 97 ? -4.915 -1.585 -13.294 1.00 80.75 97 VAL A N 1
ATOM 804 C CA . VAL A 1 97 ? -5.464 -2.127 -14.548 1.00 80.75 97 VAL A CA 1
ATOM 805 C C . VAL A 1 97 ? -4.904 -1.384 -15.757 1.00 80.75 97 VAL A C 1
ATOM 807 O O . VAL A 1 97 ? -4.450 -2.041 -16.692 1.00 80.75 97 VAL A O 1
ATOM 810 N N . LYS A 1 98 ? -4.876 -0.046 -15.723 1.00 80.75 98 LYS A N 1
ATOM 811 C CA . LYS A 1 98 ? -4.297 0.786 -16.790 1.00 80.75 98 LYS A CA 1
ATOM 812 C C . LYS A 1 98 ? -2.837 0.408 -17.046 1.00 80.75 98 LYS A C 1
ATOM 814 O O . LYS A 1 98 ? -2.464 0.119 -18.177 1.00 80.75 98 LYS A O 1
ATOM 819 N N . HIS A 1 99 ? -2.045 0.298 -15.980 1.00 76.56 99 HIS A N 1
ATOM 820 C CA . HIS A 1 99 ? -0.628 -0.058 -16.068 1.00 76.56 99 HIS A CA 1
ATOM 821 C C . HIS A 1 99 ? -0.406 -1.458 -16.646 1.00 76.56 99 HIS A C 1
ATOM 823 O O . HIS A 1 99 ? 0.474 -1.667 -17.472 1.00 76.56 99 HIS A O 1
ATOM 829 N N . ASN A 1 100 ? -1.243 -2.426 -16.265 1.00 72.38 100 ASN A N 1
ATOM 830 C CA . ASN A 1 100 ? -1.225 -3.774 -16.840 1.00 72.38 100 ASN A CA 1
ATOM 831 C C . ASN A 1 100 ? -1.621 -3.793 -18.334 1.00 72.38 100 ASN A C 1
ATOM 833 O O . ASN A 1 100 ? -1.161 -4.638 -19.108 1.00 72.38 100 ASN A O 1
ATOM 837 N N . GLN A 1 101 ? -2.503 -2.887 -18.757 1.00 68.56 101 GLN A N 1
ATOM 838 C CA . GLN A 1 101 ? -2.896 -2.781 -20.158 1.00 68.56 101 GLN A CA 1
ATOM 839 C C . GLN A 1 101 ? -1.779 -2.173 -21.010 1.00 68.56 101 GLN A C 1
ATOM 841 O O . GLN A 1 101 ? -1.493 -2.740 -22.066 1.00 68.56 101 GLN A O 1
ATOM 846 N N . GLU A 1 102 ? -1.125 -1.116 -20.528 1.00 66.06 102 GLU A N 1
ATOM 847 C CA . GLU A 1 102 ? -0.036 -0.400 -21.214 1.00 66.06 102 GLU A CA 1
ATOM 848 C C . GLU A 1 102 ? 1.273 -1.200 -21.249 1.00 66.06 102 GLU A C 1
ATOM 850 O O . GLU A 1 102 ? 1.935 -1.262 -22.288 1.00 66.06 102 GLU A O 1
ATOM 855 N N . ILE A 1 103 ? 1.626 -1.867 -20.144 1.00 64.38 103 ILE A N 1
ATOM 856 C CA . ILE A 1 103 ? 2.902 -2.572 -19.999 1.00 64.38 103 ILE A CA 1
ATOM 857 C C . ILE A 1 103 ? 2.679 -4.080 -19.879 1.00 64.38 103 ILE A C 1
ATOM 859 O O . ILE A 1 103 ? 2.133 -4.593 -18.897 1.00 64.38 103 ILE A O 1
ATOM 863 N N . GLN A 1 104 ? 3.150 -4.824 -20.880 1.00 61.75 104 GLN A N 1
ATOM 864 C CA . GLN A 1 104 ? 3.209 -6.279 -20.825 1.00 61.75 104 GLN A CA 1
ATOM 865 C C . GLN A 1 104 ? 4.495 -6.706 -20.105 1.00 61.75 104 GLN A C 1
ATOM 867 O O . GLN A 1 104 ? 5.593 -6.635 -20.657 1.00 61.75 104 GLN A O 1
ATOM 872 N N . ASN A 1 105 ? 4.346 -7.132 -18.850 1.00 59.88 105 ASN A N 1
ATOM 873 C CA . ASN A 1 105 ? 5.447 -7.651 -18.041 1.00 59.88 105 ASN A CA 1
ATOM 874 C C . ASN A 1 105 ? 5.682 -9.129 -18.379 1.00 59.88 105 ASN A C 1
ATOM 876 O O . ASN A 1 105 ? 4.834 -9.978 -18.101 1.00 59.88 105 ASN A O 1
ATOM 880 N N . PHE A 1 106 ? 6.844 -9.441 -18.951 1.00 61.81 106 PHE A N 1
ATOM 881 C CA . PHE A 1 106 ? 7.340 -10.805 -19.093 1.00 61.81 106 PHE A CA 1
ATOM 882 C C . PHE A 1 106 ? 8.402 -11.054 -18.028 1.00 61.81 106 PHE A C 1
ATOM 884 O O . PHE A 1 106 ? 9.570 -10.691 -18.181 1.00 61.81 106 PHE A O 1
ATOM 891 N N . THR A 1 107 ? 7.989 -11.693 -16.940 1.00 58.81 107 THR A N 1
ATOM 892 C CA . THR A 1 107 ? 8.880 -12.153 -15.879 1.00 58.81 107 THR A CA 1
ATOM 893 C C . THR A 1 107 ? 9.159 -13.637 -16.062 1.00 58.81 107 THR A C 1
ATOM 895 O O . THR A 1 107 ? 8.265 -14.473 -15.951 1.00 58.81 107 THR A O 1
ATOM 898 N N . ARG A 1 108 ? 10.418 -13.985 -16.339 1.00 55.12 108 ARG A N 1
ATOM 899 C CA . ARG A 1 108 ? 10.891 -15.371 -16.273 1.00 55.12 108 ARG A CA 1
ATOM 900 C C . ARG A 1 108 ? 11.830 -15.535 -15.092 1.00 55.12 108 ARG A C 1
ATOM 902 O O . ARG A 1 108 ? 12.846 -14.848 -14.987 1.00 55.12 108 ARG A O 1
ATOM 909 N N . LEU A 1 109 ? 11.488 -16.482 -14.228 1.00 53.56 109 LEU A N 1
ATOM 910 C CA . LEU A 1 109 ? 12.398 -16.988 -13.215 1.00 53.56 109 LEU A CA 1
ATOM 911 C C . LEU A 1 109 ? 13.341 -18.001 -13.858 1.00 53.56 109 LEU A C 1
ATOM 913 O O . LEU A 1 109 ? 12.901 -18.924 -14.544 1.00 53.56 109 LEU A O 1
ATOM 917 N N . SER A 1 110 ? 14.640 -17.805 -13.644 1.00 50.31 110 SER A N 1
ATOM 918 C CA . SER A 1 110 ? 15.633 -18.826 -13.957 1.00 50.31 110 SER A CA 1
ATOM 919 C C . SER A 1 110 ? 15.372 -20.076 -13.100 1.00 50.31 110 SER A C 1
ATOM 921 O O . SER A 1 110 ? 14.987 -19.920 -11.937 1.00 50.31 110 SER A O 1
ATOM 923 N N . PRO A 1 111 ? 15.607 -21.297 -13.619 1.00 54.78 111 PRO A N 1
ATOM 924 C CA . PRO A 1 111 ? 15.480 -22.542 -12.855 1.00 54.78 111 PRO A CA 1
ATOM 925 C C . PRO A 1 111 ? 16.268 -22.538 -11.537 1.00 54.78 111 PRO A C 1
ATOM 927 O O . PRO A 1 111 ? 15.800 -23.083 -10.545 1.00 54.78 111 PRO A O 1
ATOM 930 N N . ASP A 1 112 ? 17.408 -21.841 -11.502 1.00 63.41 112 ASP A N 1
ATOM 931 C CA . ASP A 1 112 ? 18.255 -21.707 -10.310 1.00 63.41 112 ASP A CA 1
ATOM 932 C C . ASP A 1 112 ? 17.755 -20.670 -9.288 1.00 63.41 112 ASP A C 1
ATOM 934 O O . ASP A 1 112 ? 18.448 -20.406 -8.310 1.00 63.41 112 ASP A O 1
ATOM 938 N N . MET A 1 113 ? 16.603 -20.017 -9.513 1.00 55.09 113 MET A N 1
ATOM 939 C CA . MET A 1 113 ? 16.012 -18.948 -8.672 1.00 55.09 113 MET A CA 1
ATOM 940 C C . MET A 1 113 ? 16.907 -17.710 -8.425 1.00 55.09 113 MET A C 1
ATOM 942 O O . MET A 1 113 ? 16.435 -16.694 -7.923 1.00 55.09 113 MET A O 1
ATOM 946 N N . ASN A 1 114 ? 18.176 -17.739 -8.834 1.00 57.78 114 ASN A N 1
ATOM 947 C CA . ASN A 1 114 ? 19.167 -16.693 -8.580 1.00 57.78 114 ASN A CA 1
ATOM 948 C C . ASN A 1 114 ? 19.051 -15.492 -9.533 1.00 57.78 114 ASN A C 1
ATOM 950 O O . ASN A 1 114 ? 19.609 -14.422 -9.274 1.00 57.78 114 ASN A O 1
ATOM 954 N N . HIS A 1 115 ? 18.328 -15.646 -10.646 1.00 60.75 115 HIS A N 1
ATOM 955 C CA . HIS A 1 115 ? 18.162 -14.610 -11.661 1.00 60.75 115 HIS A CA 1
ATOM 956 C C . HIS A 1 115 ? 16.702 -14.514 -12.105 1.00 60.75 115 HIS A C 1
ATOM 958 O O . HIS A 1 115 ? 16.120 -15.489 -12.581 1.00 60.75 115 HIS A O 1
ATOM 964 N N . ILE A 1 116 ? 16.126 -13.318 -11.972 1.00 64.06 116 ILE A N 1
ATOM 965 C CA . ILE A 1 116 ? 14.801 -12.982 -12.495 1.00 64.06 116 ILE A CA 1
ATOM 966 C C . ILE A 1 116 ? 15.010 -12.044 -13.678 1.00 64.06 116 ILE A C 1
ATOM 968 O O . ILE A 1 116 ? 15.574 -10.955 -13.534 1.00 64.06 116 ILE A O 1
ATOM 972 N N . LEU A 1 117 ? 14.586 -12.494 -14.854 1.00 63.75 117 LEU A N 1
ATOM 973 C CA . LEU A 1 117 ? 14.572 -11.690 -16.065 1.00 63.75 117 LEU A CA 1
ATOM 974 C C . LEU A 1 117 ? 13.213 -10.996 -16.142 1.00 63.75 117 LEU A C 1
ATOM 976 O O . LEU A 1 117 ? 12.195 -11.679 -16.247 1.00 63.75 117 LEU A O 1
ATOM 980 N N . SER A 1 118 ? 13.203 -9.662 -16.061 1.00 59.72 118 SER A N 1
ATOM 981 C CA . SER A 1 118 ? 11.993 -8.851 -16.227 1.00 59.72 118 SER A CA 1
ATOM 982 C C . SER A 1 118 ? 12.126 -8.002 -17.487 1.00 59.72 118 SER A C 1
ATOM 984 O O . SER A 1 118 ? 13.017 -7.155 -17.602 1.00 59.72 118 SER A O 1
ATOM 986 N N . LEU A 1 119 ? 11.268 -8.282 -18.462 1.00 63.12 119 LEU A N 1
ATOM 987 C CA . LEU A 1 119 ? 11.108 -7.488 -19.672 1.00 63.12 119 LEU A CA 1
ATOM 988 C C . LEU A 1 119 ? 9.781 -6.747 -19.561 1.00 63.12 119 LEU A C 1
ATOM 990 O O . LEU A 1 119 ? 8.741 -7.376 -19.360 1.00 63.12 119 LEU A O 1
ATOM 994 N N . LYS A 1 120 ? 9.818 -5.426 -19.714 1.00 69.31 120 LYS A N 1
ATOM 995 C CA . LYS A 1 120 ? 8.616 -4.596 -19.776 1.00 69.31 120 LYS A CA 1
ATOM 996 C C . LYS A 1 120 ? 8.443 -4.133 -21.212 1.00 69.31 120 LYS A C 1
ATOM 998 O O . LYS A 1 120 ? 9.277 -3.379 -21.710 1.00 69.31 120 LYS A O 1
ATOM 1003 N N . GLN A 1 121 ? 7.412 -4.627 -21.888 1.00 66.06 121 GLN A N 1
ATOM 1004 C CA . GLN A 1 121 ? 7.077 -4.188 -23.238 1.00 66.06 121 GLN A CA 1
ATOM 1005 C C . GLN A 1 121 ? 5.955 -3.158 -23.180 1.00 66.06 121 GLN A C 1
ATOM 1007 O O . GLN A 1 121 ? 4.870 -3.456 -22.681 1.00 66.06 121 GLN A O 1
ATOM 1012 N N . ASN A 1 122 ? 6.205 -1.970 -23.716 1.00 67.19 122 ASN A N 1
ATOM 1013 C CA . ASN A 1 122 ? 5.166 -0.987 -23.966 1.00 67.19 122 ASN A CA 1
ATOM 1014 C C . ASN A 1 122 ? 4.381 -1.412 -25.215 1.00 67.19 122 ASN A C 1
ATOM 1016 O O . ASN A 1 122 ? 4.952 -1.561 -26.299 1.00 67.19 122 ASN A O 1
ATOM 1020 N N . LYS A 1 123 ? 3.072 -1.635 -25.065 1.00 66.50 123 LYS A N 1
ATOM 1021 C CA . LYS A 1 123 ? 2.217 -2.070 -26.179 1.00 66.50 123 LYS A CA 1
ATOM 1022 C C . LYS A 1 123 ? 1.924 -0.966 -27.193 1.00 66.50 123 LYS A C 1
ATOM 1024 O O . LYS A 1 123 ? 1.574 -1.286 -28.323 1.00 66.50 123 LYS A O 1
ATOM 1029 N N . GLU A 1 124 ? 2.054 0.301 -26.806 1.00 64.44 124 GLU A N 1
ATOM 1030 C CA . GLU A 1 124 ? 1.796 1.444 -27.685 1.00 64.44 124 GLU A CA 1
ATOM 1031 C C . GLU A 1 124 ? 3.000 1.765 -28.575 1.00 64.44 124 GLU A C 1
ATOM 1033 O O . GLU A 1 124 ? 2.832 2.054 -29.756 1.00 64.44 124 GLU A O 1
ATOM 1038 N N . THR A 1 125 ? 4.219 1.689 -28.031 1.00 62.25 125 THR A N 1
ATOM 1039 C CA . THR A 1 125 ? 5.448 2.056 -28.759 1.00 62.25 125 THR A CA 1
ATOM 1040 C C . THR A 1 125 ? 6.223 0.858 -29.306 1.00 62.25 125 THR A C 1
ATOM 1042 O O . THR A 1 125 ? 7.137 1.039 -30.107 1.00 62.25 125 THR A O 1
ATOM 1045 N N . GLY A 1 126 ? 5.904 -0.366 -28.869 1.00 62.66 126 GLY A N 1
ATOM 1046 C CA . GLY A 1 126 ? 6.688 -1.564 -29.190 1.00 62.66 126 GLY A CA 1
ATOM 1047 C C . GLY A 1 126 ? 8.057 -1.608 -28.495 1.00 62.66 126 GLY A C 1
ATOM 1048 O O . GLY A 1 126 ? 8.847 -2.524 -28.732 1.00 62.66 126 GLY A O 1
ATOM 1049 N N . GLU A 1 127 ? 8.359 -0.642 -27.623 1.00 66.38 127 GLU A N 1
ATOM 1050 C CA . GLU A 1 127 ? 9.611 -0.599 -26.872 1.00 66.38 127 GLU A CA 1
ATOM 1051 C C . GLU A 1 127 ? 9.642 -1.679 -25.795 1.00 66.38 127 GLU A C 1
ATOM 1053 O O . GLU A 1 127 ? 8.718 -1.825 -24.995 1.00 66.38 127 GLU A O 1
ATOM 1058 N N . VAL A 1 128 ? 10.745 -2.418 -25.748 1.00 67.81 128 VAL A N 1
ATOM 1059 C CA . VAL A 1 128 ? 11.031 -3.410 -24.718 1.00 67.81 128 VAL A CA 1
ATOM 1060 C C . VAL A 1 128 ? 12.179 -2.902 -23.865 1.00 67.81 128 VAL A C 1
ATOM 1062 O O . VAL A 1 128 ? 13.323 -2.786 -24.311 1.00 67.81 128 VAL A O 1
ATOM 1065 N N . ILE A 1 129 ? 11.882 -2.634 -22.601 1.00 68.12 129 ILE A N 1
ATOM 1066 C CA . ILE A 1 129 ? 12.873 -2.239 -21.612 1.00 68.12 129 ILE A CA 1
ATOM 1067 C C . ILE A 1 129 ? 13.316 -3.483 -20.842 1.00 68.12 129 ILE A C 1
ATOM 1069 O O . ILE A 1 129 ? 12.507 -4.211 -20.260 1.00 68.12 129 ILE A O 1
ATOM 1073 N N . TYR A 1 130 ? 14.626 -3.729 -20.839 1.00 67.69 130 TYR A N 1
ATOM 1074 C CA . TYR A 1 130 ? 15.238 -4.809 -20.078 1.00 67.69 130 TYR A CA 1
ATOM 1075 C C . TYR A 1 130 ? 15.650 -4.330 -18.689 1.00 67.69 130 TYR A C 1
ATOM 1077 O O . TYR A 1 130 ? 16.531 -3.470 -18.541 1.00 67.69 130 TYR A O 1
ATOM 1085 N N . TYR A 1 131 ? 15.064 -4.965 -17.676 1.00 66.25 131 TYR A N 1
ATOM 1086 C CA . TYR A 1 131 ? 15.399 -4.746 -16.281 1.00 66.25 131 TYR A CA 1
ATOM 1087 C C . TYR A 1 131 ? 16.168 -5.940 -15.721 1.00 66.25 131 TYR A C 1
ATOM 1089 O O . TYR A 1 131 ? 15.768 -7.101 -15.846 1.00 66.25 131 TYR A O 1
ATOM 1097 N N . ARG A 1 132 ? 17.284 -5.651 -15.051 1.00 66.25 132 ARG A N 1
ATOM 1098 C CA . ARG A 1 132 ? 18.015 -6.641 -14.262 1.00 66.25 132 ARG A CA 1
ATOM 1099 C C . ARG A 1 132 ? 17.479 -6.606 -12.836 1.00 66.25 132 ARG A C 1
ATOM 1101 O O . ARG A 1 132 ? 17.603 -5.580 -12.173 1.00 66.25 132 ARG A O 1
ATOM 1108 N N . SER A 1 133 ? 16.941 -7.724 -12.353 1.00 64.94 133 SER A N 1
ATOM 1109 C CA . SER A 1 133 ? 16.589 -7.875 -10.938 1.00 64.94 133 SER A CA 1
ATOM 1110 C C . SER A 1 133 ? 17.840 -7.742 -10.064 1.00 64.94 133 SER A C 1
ATOM 1112 O O . SER A 1 133 ? 18.797 -8.504 -10.227 1.00 64.94 133 SER A O 1
ATOM 1114 N N . ILE A 1 134 ? 17.817 -6.806 -9.120 1.00 61.50 134 ILE A N 1
ATOM 1115 C CA . ILE A 1 134 ? 18.810 -6.655 -8.059 1.00 61.50 134 ILE A CA 1
ATOM 1116 C C . ILE A 1 134 ? 18.027 -6.829 -6.754 1.00 61.50 134 ILE A C 1
ATOM 1118 O O . ILE A 1 134 ? 17.190 -5.998 -6.441 1.00 61.50 134 ILE A O 1
ATOM 1122 N N . TYR A 1 135 ? 18.246 -7.922 -6.018 1.00 60.34 135 TYR A N 1
ATOM 1123 C CA . TYR A 1 135 ? 17.478 -8.286 -4.810 1.00 60.34 135 TYR A CA 1
ATOM 1124 C C . TYR A 1 135 ? 16.002 -8.681 -5.021 1.00 60.34 135 TYR A C 1
ATOM 1126 O O . TYR A 1 135 ? 15.141 -8.308 -4.229 1.00 60.34 135 TYR A O 1
ATOM 1134 N N . GLY A 1 136 ? 15.699 -9.479 -6.050 1.00 58.53 136 GLY A N 1
ATOM 1135 C CA . GLY A 1 136 ? 14.461 -10.270 -6.175 1.00 58.53 136 GLY A CA 1
ATOM 1136 C C . GLY A 1 136 ? 13.167 -9.496 -6.469 1.00 58.53 136 GLY A C 1
ATOM 1137 O O . GLY A 1 136 ? 12.433 -9.867 -7.376 1.00 58.53 136 GLY A O 1
ATOM 1138 N N . MET A 1 137 ? 12.876 -8.424 -5.729 1.00 59.62 137 MET A N 1
ATOM 1139 C CA . MET A 1 137 ? 11.682 -7.576 -5.884 1.00 59.62 137 MET A CA 1
ATOM 1140 C C . MET A 1 137 ? 11.977 -6.250 -6.591 1.00 59.62 137 MET A C 1
ATOM 1142 O O . MET A 1 137 ? 11.055 -5.598 -7.078 1.00 59.62 137 MET A O 1
ATOM 1146 N N . LEU A 1 138 ? 13.247 -5.856 -6.655 1.00 60.62 138 LEU A N 1
ATOM 1147 C CA . LEU A 1 138 ? 13.707 -4.600 -7.236 1.00 60.62 138 LEU A CA 1
ATOM 1148 C C . LEU A 1 138 ? 14.445 -4.864 -8.548 1.00 60.62 138 LEU A C 1
ATOM 1150 O O . LEU A 1 138 ? 15.181 -5.844 -8.678 1.00 60.62 138 LEU A O 1
ATOM 1154 N N . ALA A 1 139 ? 14.250 -3.995 -9.532 1.00 64.50 139 ALA A N 1
ATOM 1155 C CA . ALA A 1 139 ? 14.851 -4.127 -10.845 1.00 64.50 139 ALA A CA 1
ATOM 1156 C C . ALA A 1 139 ? 15.443 -2.794 -11.305 1.00 64.50 139 ALA A C 1
ATOM 1158 O O . ALA A 1 139 ? 14.824 -1.741 -11.179 1.00 64.50 139 ALA A O 1
ATOM 1159 N N . VAL A 1 140 ? 16.655 -2.852 -11.852 1.00 65.88 140 VAL A N 1
ATOM 1160 C CA . VAL A 1 140 ? 17.334 -1.694 -12.439 1.00 65.88 140 VAL A CA 1
ATOM 1161 C C . VAL A 1 140 ? 17.277 -1.805 -13.951 1.00 65.88 140 VAL A C 1
ATOM 1163 O O . VAL A 1 140 ? 17.629 -2.847 -14.518 1.00 65.88 140 VAL A O 1
ATOM 1166 N N . GLN A 1 141 ? 16.848 -0.728 -14.603 1.00 66.69 141 GLN A N 1
ATOM 1167 C CA . GLN A 1 141 ? 16.873 -0.619 -16.054 1.00 66.69 141 GLN A CA 1
ATOM 1168 C C . GLN A 1 141 ? 18.317 -0.722 -16.548 1.00 66.69 141 GLN A C 1
ATOM 1170 O O . GLN A 1 141 ? 19.205 -0.015 -16.075 1.00 66.69 141 GLN A O 1
ATOM 1175 N N . LYS A 1 142 ? 18.568 -1.623 -17.501 1.00 71.75 142 LYS A N 1
ATOM 1176 C CA . LYS A 1 142 ? 19.913 -1.810 -18.061 1.00 71.75 142 LYS A CA 1
ATOM 1177 C C . LYS A 1 142 ? 19.990 -1.405 -19.527 1.00 71.75 142 LYS A C 1
ATOM 1179 O O . LYS A 1 142 ? 21.030 -0.909 -19.955 1.00 71.75 142 LYS A O 1
ATOM 1184 N N . LYS A 1 143 ? 18.949 -1.680 -20.320 1.00 67.50 143 LYS A N 1
ATOM 1185 C CA . LYS A 1 143 ? 18.985 -1.426 -21.766 1.00 67.50 143 LYS A CA 1
ATOM 1186 C C . LYS A 1 143 ? 17.585 -1.342 -22.370 1.00 67.50 143 LYS A C 1
ATOM 1188 O O . LYS A 1 143 ? 16.708 -2.102 -21.967 1.00 67.50 143 LYS A O 1
ATOM 1193 N N . ASN A 1 144 ? 17.426 -0.476 -23.367 1.00 66.69 144 ASN A N 1
ATOM 1194 C CA . ASN A 1 144 ? 16.192 -0.322 -24.136 1.00 66.69 144 ASN A CA 1
ATOM 1195 C C . ASN A 1 144 ? 16.374 -0.961 -25.512 1.00 66.69 144 ASN A C 1
ATOM 1197 O O . ASN A 1 144 ? 17.428 -0.805 -26.135 1.00 66.69 144 ASN A O 1
ATOM 1201 N N . TYR A 1 145 ? 15.354 -1.674 -25.971 1.00 69.75 145 TYR A N 1
ATOM 1202 C CA . TYR A 1 145 ? 15.298 -2.283 -27.291 1.00 69.75 145 TYR A CA 1
ATOM 1203 C C . TYR A 1 145 ? 14.015 -1.832 -27.990 1.00 69.75 145 TYR A C 1
ATOM 1205 O O . TYR A 1 145 ? 12.943 -1.854 -27.395 1.00 69.75 145 TYR A O 1
ATOM 1213 N N . LEU A 1 146 ? 14.123 -1.441 -29.257 1.00 61.38 146 LEU A N 1
ATOM 1214 C CA . LEU A 1 146 ? 12.973 -1.177 -30.120 1.00 61.38 146 LEU A CA 1
ATOM 1215 C C . LEU A 1 146 ? 12.648 -2.462 -30.876 1.00 61.38 146 LEU A C 1
ATOM 1217 O O . LEU A 1 146 ? 13.496 -2.959 -31.620 1.00 61.38 146 LEU A O 1
ATOM 1221 N N . VAL A 1 147 ? 11.448 -3.005 -30.679 1.00 59.91 147 VAL A N 1
ATOM 1222 C CA . VAL A 1 147 ? 10.954 -4.113 -31.499 1.00 59.91 147 VAL A CA 1
ATOM 1223 C C . VAL A 1 147 ? 10.240 -3.489 -32.695 1.00 59.91 147 VAL A C 1
ATOM 1225 O O . VAL A 1 147 ? 9.191 -2.874 -32.533 1.00 59.91 147 VAL A O 1
ATOM 1228 N N . LYS A 1 148 ? 10.884 -3.568 -33.865 1.00 49.06 148 LYS A N 1
ATOM 1229 C CA . LYS A 1 148 ? 10.307 -3.188 -35.162 1.00 49.06 148 LYS A CA 1
ATOM 1230 C C . LYS A 1 148 ? 9.331 -4.244 -35.657 1.00 49.06 148 LYS A C 1
ATOM 1232 O O . LYS A 1 148 ? 9.636 -5.441 -35.457 1.00 49.06 148 LYS A O 1
#

pLDDT: mean 74.67, std 12.63, range [49.06, 94.0]

Foldseek 3Di:
DVVVVVVVVVLVVLLVLLVVLVVLLVVLVVVLVVQVVCCVPQVKAWLDNLVNLVSVLSSLVSVLSSCVSPDPDDPVVNVVSVVVNVVSNVVSVVVSVVQCVQWPWDWDQDPVNPWIWTWTAGPVQRKIWTWTDDPNGITHTDDIDRDD

Secondary structure (DSSP, 8-state):
-HHHHHHHHHHHHHHHHHHHHHHHHHHHHHHHHHHHHHHHHH-EEESSTHHHHHHHHHHHHHHHHHHHHH----HHHHHHHHHHHHHHHHHHHHHHHHHHHHEEEEEEE-TTSS-EEEEEEETTT-EEEEEEESSSSEEEEEEEEE--

Sequence (148 aa):
MLWRSIQIKKRRNGKNIGWISLFLAIGFFCLQMGFLLVQNRFQVEYVDDRLFYFINIVCVLFLASALLCFITISKKWKWLGATIVIIFVMVNVFLLVKHNQEIQNFTRLSPDMNHILSLKQNKETGEVIYYRSIYGMLAVQKKNYLVK

Organism: NCBI:txid217031